Protein AF-A0AAE3VSY2-F1 (afdb_monomer_lite)

Secondary structure (DSSP, 8-state):
--HHHHHHHHHHHHHHHHHHHHHHHHHHHHHHHTT--------------------------TT----------PPPHHHHHHHHHHHHHT-SSHHHHHHHHHHHHHHHHHTT-SSGGGS-TTTHHHHHHHHHHHHHT-------------

Organism: NCBI:txid649198

Sequence (150 aa):
MSLEEALREHTEALRENTEMLRTITAKAKDGMAAQGTSKKSSGSDGDGDAAEAPKRGRGRPAGSRNSSTKSTKAPTETEMKTKAKDFLEAAESDADHLARREAVKKIAEEYEADKFSAIDEAYRRQALDTLESTAKKWTPVEDGEDDDDV

Foldseek 3Di:
DDPVVVVVVVVVVVVVVVVVVVVVVVVVVVVVVVVPDDDDDDDDDDDDDDDDDDDDDDDDDPPPPDPPPPPPQQDALVNQVVLLVVLLVPAPDPQSSVVSVVQQVVLCVVQVHPGSSRRDSVCSVVSSVSSVVCSVVDDRPPPPDDPDDD

Structure (mmCIF, N/CA/C/O backbone):
data_AF-A0AAE3VSY2-F1
#
_entry.id   AF-A0AAE3VSY2-F1
#
loop_
_atom_site.group_PDB
_atom_site.id
_atom_site.type_symbol
_atom_site.label_atom_id
_atom_site.label_alt_id
_atom_site.label_comp_id
_atom_site.label_asym_id
_atom_site.label_entity_id
_atom_site.label_seq_id
_atom_site.pdbx_PDB_ins_code
_atom_site.Cartn_x
_atom_site.Cartn_y
_atom_site.Cartn_z
_atom_site.occupancy
_atom_site.B_iso_or_equiv
_atom_site.auth_seq_id
_atom_site.auth_comp_id
_atom_site.auth_asym_id
_atom_site.auth_atom_id
_atom_site.pdbx_PDB_model_num
ATOM 1 N N . MET A 1 1 ? 21.358 -22.980 6.650 1.00 57.41 1 MET A N 1
ATOM 2 C CA . MET A 1 1 ? 20.047 -23.123 7.302 1.00 57.41 1 MET A CA 1
ATOM 3 C C . MET A 1 1 ? 19.308 -24.231 6.588 1.00 57.41 1 MET A C 1
ATOM 5 O O . MET A 1 1 ? 19.033 -24.097 5.400 1.00 57.41 1 MET A O 1
ATOM 9 N N . SER A 1 2 ? 19.101 -25.356 7.261 1.00 79.75 2 SER A N 1
ATOM 10 C CA . SER A 1 2 ? 18.261 -26.437 6.741 1.00 79.75 2 SER A CA 1
ATOM 11 C C . SER A 1 2 ? 16.779 -26.067 6.883 1.00 79.75 2 SER A C 1
ATOM 13 O O . SER A 1 2 ? 16.412 -25.266 7.742 1.00 79.75 2 SER A O 1
ATOM 15 N N . LEU A 1 3 ? 15.911 -26.645 6.047 1.00 73.31 3 LEU A N 1
ATOM 16 C CA . LEU A 1 3 ? 14.457 -26.429 6.139 1.00 73.31 3 LEU A CA 1
ATOM 17 C C . LEU A 1 3 ? 13.903 -26.791 7.528 1.00 73.31 3 LEU A C 1
ATOM 19 O O . LEU A 1 3 ? 12.972 -26.157 8.014 1.00 73.31 3 LEU A O 1
ATOM 23 N N . GLU A 1 4 ? 14.508 -27.775 8.192 1.00 77.12 4 GLU A N 1
ATOM 24 C CA . GLU A 1 4 ? 14.129 -28.196 9.542 1.00 77.12 4 GLU A CA 1
ATOM 25 C C . GLU A 1 4 ? 14.501 -27.163 10.614 1.00 77.12 4 GLU A C 1
ATOM 27 O O . GLU A 1 4 ? 13.749 -26.972 11.570 1.00 77.12 4 GLU A O 1
ATOM 32 N N . GLU A 1 5 ? 15.629 -26.468 10.454 1.00 80.19 5 GLU A N 1
ATOM 33 C CA . GLU A 1 5 ? 16.028 -25.366 11.339 1.00 80.19 5 GLU A CA 1
ATOM 34 C C . GLU A 1 5 ? 15.090 -24.166 11.182 1.00 80.19 5 GLU A C 1
ATOM 36 O O . GLU A 1 5 ? 14.619 -23.637 12.186 1.00 80.19 5 GLU A O 1
ATOM 41 N N . ALA A 1 6 ? 14.730 -23.805 9.946 1.00 76.62 6 ALA A N 1
ATOM 42 C CA . ALA A 1 6 ? 13.786 -22.717 9.682 1.00 76.62 6 ALA A CA 1
ATOM 43 C C . ALA A 1 6 ? 12.387 -23.008 10.261 1.00 76.62 6 ALA A C 1
ATOM 45 O O . ALA A 1 6 ? 11.747 -22.127 10.834 1.00 76.62 6 ALA A O 1
ATOM 46 N N . LEU A 1 7 ? 11.915 -24.259 10.171 1.00 84.75 7 LEU A N 1
ATOM 47 C CA . LEU A 1 7 ? 10.640 -24.665 10.771 1.00 84.75 7 LEU A CA 1
ATOM 48 C C . LEU A 1 7 ? 10.656 -24.571 12.301 1.00 84.75 7 LEU A C 1
ATOM 50 O O . LEU A 1 7 ? 9.654 -24.156 12.890 1.00 84.75 7 LEU A O 1
ATOM 54 N N . ARG A 1 8 ? 11.772 -24.929 12.951 1.00 84.88 8 ARG A N 1
ATOM 55 C CA . ARG A 1 8 ? 11.932 -24.790 14.409 1.00 84.88 8 ARG A CA 1
ATOM 56 C C . ARG A 1 8 ? 11.959 -23.329 14.837 1.00 84.88 8 ARG A C 1
ATOM 58 O O . ARG A 1 8 ? 11.216 -22.957 15.738 1.00 84.88 8 ARG A O 1
ATOM 65 N N . GLU A 1 9 ? 12.725 -22.499 14.140 1.00 87.38 9 GLU A N 1
ATOM 66 C CA . GLU A 1 9 ? 12.824 -21.066 14.426 1.00 87.38 9 GLU A CA 1
ATOM 67 C C . GLU A 1 9 ? 11.457 -20.374 14.305 1.00 87.38 9 GLU A C 1
ATOM 69 O O . GLU A 1 9 ? 11.029 -19.649 15.205 1.00 87.38 9 GLU A O 1
ATOM 74 N N . HIS A 1 10 ? 10.691 -20.684 13.254 1.00 84.00 10 HIS A N 1
ATOM 75 C CA . HIS A 1 10 ? 9.338 -20.151 13.100 1.00 84.00 10 HIS A CA 1
ATOM 76 C C . HIS A 1 10 ? 8.361 -20.655 14.170 1.00 84.00 10 HIS A C 1
ATOM 78 O O . HIS A 1 10 ? 7.506 -19.892 14.626 1.00 84.00 10 HIS A O 1
ATOM 84 N N . THR A 1 11 ? 8.463 -21.916 14.600 1.00 88.31 11 THR A N 1
ATOM 85 C CA . THR A 1 11 ? 7.587 -22.432 15.666 1.00 88.31 11 THR A CA 1
ATOM 86 C C . THR A 1 11 ? 7.918 -21.844 17.033 1.00 88.31 11 THR A C 1
ATOM 88 O O . THR A 1 11 ? 7.000 -21.613 17.824 1.00 88.31 11 THR A O 1
ATOM 91 N N . GLU A 1 12 ? 9.187 -21.561 17.314 1.00 88.25 12 GLU A N 1
ATOM 92 C CA . GLU A 1 12 ? 9.611 -20.858 18.527 1.00 88.25 12 GLU A CA 1
ATOM 93 C C . GLU A 1 12 ? 9.123 -19.406 18.522 1.00 88.25 12 GLU A C 1
ATOM 95 O O . GLU A 1 12 ? 8.438 -18.995 19.461 1.00 88.25 12 GLU A O 1
ATOM 100 N N . ALA A 1 13 ? 9.311 -18.683 17.415 1.00 87.12 13 ALA A N 1
ATOM 101 C CA . ALA A 1 13 ? 8.816 -17.315 17.265 1.00 87.12 13 ALA A CA 1
ATOM 102 C C . ALA A 1 13 ? 7.288 -17.210 17.454 1.00 87.12 13 ALA A C 1
ATOM 104 O O . ALA A 1 13 ? 6.782 -16.277 18.083 1.00 87.12 13 ALA A O 1
ATOM 105 N N . LEU A 1 14 ? 6.520 -18.186 16.955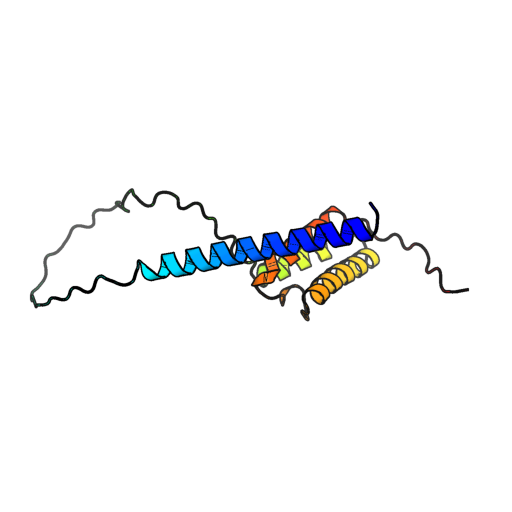 1.00 90.06 14 LEU A N 1
ATOM 106 C CA . LEU A 1 14 ? 5.067 -18.232 17.158 1.00 90.06 14 LEU A CA 1
ATOM 107 C C . LEU A 1 14 ? 4.679 -18.442 18.629 1.00 90.06 14 LEU A C 1
ATOM 109 O O . LEU A 1 14 ? 3.694 -17.857 19.097 1.00 90.06 14 LEU A O 1
ATOM 113 N N . ARG A 1 15 ? 5.436 -19.255 19.374 1.00 90.25 15 ARG A N 1
ATOM 114 C CA . ARG A 1 15 ? 5.195 -19.473 20.809 1.00 90.25 15 ARG A CA 1
ATOM 115 C C . ARG A 1 15 ? 5.472 -18.208 21.609 1.00 90.25 15 ARG A C 1
ATOM 117 O O . ARG A 1 15 ? 4.603 -17.796 22.376 1.00 90.25 15 ARG A O 1
ATOM 124 N N . GLU A 1 16 ? 6.604 -17.555 21.366 1.00 89.75 16 GLU A N 1
ATOM 125 C CA . GLU A 1 16 ? 6.972 -16.304 22.039 1.00 89.75 16 GLU A CA 1
ATOM 126 C C . GLU A 1 16 ? 5.939 -15.198 21.788 1.00 89.75 16 GLU A C 1
ATOM 128 O O . GLU A 1 16 ? 5.472 -14.544 22.724 1.00 89.75 16 GLU A O 1
ATOM 133 N N . ASN A 1 17 ? 5.486 -15.046 20.539 1.00 89.69 17 ASN A N 1
ATOM 134 C CA . ASN A 1 17 ? 4.425 -14.099 20.192 1.00 89.69 17 ASN A CA 1
ATOM 135 C C . ASN A 1 17 ? 3.116 -14.394 20.936 1.00 89.69 17 ASN A C 1
ATOM 137 O O . ASN A 1 17 ? 2.461 -13.482 21.449 1.00 89.69 17 ASN A O 1
ATOM 141 N N . THR A 1 18 ? 2.744 -15.670 21.048 1.00 91.62 18 THR A N 1
ATOM 142 C CA . THR A 1 18 ? 1.532 -16.082 21.767 1.00 91.62 18 THR A CA 1
ATOM 143 C C . THR A 1 18 ? 1.627 -15.765 23.261 1.00 91.62 18 THR A C 1
ATOM 145 O O . THR A 1 18 ? 0.652 -15.311 23.867 1.00 91.62 18 THR A O 1
ATOM 148 N N . GLU A 1 19 ? 2.791 -15.970 23.874 1.00 88.69 19 GLU A N 1
ATOM 149 C CA . GLU A 1 19 ? 3.027 -15.637 25.280 1.00 88.69 19 GLU A CA 1
ATOM 150 C C . GLU A 1 19 ? 2.987 -14.128 25.524 1.00 88.69 19 GLU A C 1
ATOM 152 O O . GLU A 1 19 ? 2.280 -13.672 26.429 1.00 88.69 19 GLU A O 1
ATOM 157 N N . MET A 1 20 ? 3.640 -13.331 24.674 1.00 90.25 20 MET A N 1
ATOM 158 C CA . MET A 1 20 ? 3.575 -11.870 24.752 1.00 90.25 20 MET A CA 1
ATOM 159 C C . MET A 1 20 ? 2.129 -11.370 24.676 1.00 90.25 20 MET A C 1
ATOM 161 O O . MET A 1 20 ? 1.697 -10.612 25.548 1.00 90.25 20 MET A O 1
ATOM 165 N N . LEU A 1 21 ? 1.336 -11.862 23.721 1.00 89.75 21 LEU A N 1
ATOM 166 C CA . LEU A 1 21 ? -0.078 -11.495 23.595 1.00 89.75 2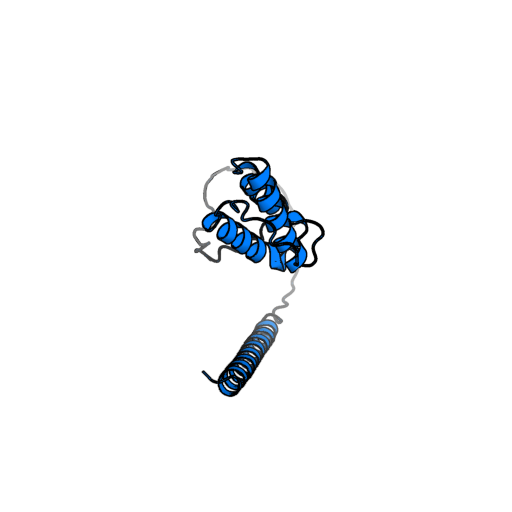1 LEU A CA 1
ATOM 167 C C . LEU A 1 21 ? -0.897 -11.878 24.835 1.00 89.75 21 LEU A C 1
ATOM 169 O O . LEU A 1 21 ? -1.724 -11.085 25.297 1.00 89.75 21 LEU A O 1
ATOM 173 N N . ARG A 1 22 ? -0.646 -13.050 25.433 1.00 89.56 22 ARG A N 1
ATOM 174 C CA . ARG A 1 22 ? -1.299 -13.457 26.690 1.00 89.56 22 ARG A CA 1
ATOM 175 C C . ARG A 1 22 ? -0.949 -12.523 27.843 1.00 89.56 22 ARG A C 1
ATOM 177 O O . ARG A 1 22 ? -1.851 -12.125 28.577 1.00 89.56 22 ARG A O 1
ATOM 184 N N . THR A 1 23 ? 0.317 -12.129 27.990 1.00 87.94 23 THR A N 1
ATOM 185 C CA . THR A 1 23 ? 0.731 -11.213 29.069 1.00 87.94 23 THR A CA 1
ATOM 186 C C . THR A 1 23 ? 0.134 -9.818 28.908 1.00 87.94 23 THR A C 1
ATOM 188 O O . THR A 1 23 ? -0.314 -9.231 29.892 1.00 87.94 23 THR A O 1
ATOM 191 N N . ILE A 1 24 ? 0.063 -9.300 27.679 1.00 86.12 24 ILE A N 1
ATOM 192 C CA . ILE A 1 24 ? -0.575 -8.013 27.380 1.00 86.12 24 ILE A CA 1
ATOM 193 C C . ILE A 1 24 ? -2.069 -8.088 27.697 1.00 86.12 24 ILE A C 1
ATOM 195 O O . ILE A 1 24 ? -2.603 -7.207 28.367 1.00 86.12 24 ILE A O 1
ATOM 199 N N . THR A 1 25 ? -2.731 -9.171 27.287 1.00 86.38 25 THR A N 1
ATOM 200 C CA . THR A 1 25 ? -4.164 -9.374 27.540 1.00 86.38 25 THR A CA 1
ATOM 201 C C . THR A 1 25 ? -4.466 -9.504 29.034 1.00 86.38 25 THR A C 1
ATOM 203 O O . THR A 1 25 ? -5.451 -8.941 29.510 1.00 86.38 25 THR A O 1
ATOM 206 N N . ALA A 1 26 ? -3.620 -10.206 29.794 1.00 83.12 26 ALA A N 1
ATOM 207 C CA . ALA A 1 26 ? -3.744 -10.303 31.248 1.00 83.12 26 ALA A CA 1
ATOM 208 C C . ALA A 1 26 ? -3.584 -8.926 31.914 1.00 83.12 26 ALA A C 1
ATOM 210 O O . ALA A 1 26 ? -4.472 -8.489 32.641 1.00 83.12 26 ALA A O 1
ATOM 211 N N . LYS A 1 27 ? -2.528 -8.181 31.562 1.00 81.00 27 LYS A N 1
ATOM 212 C CA . LYS A 1 27 ? -2.294 -6.819 32.071 1.00 81.00 27 LYS A CA 1
ATOM 213 C C . LYS A 1 27 ? -3.429 -5.851 31.729 1.00 81.00 27 LYS A C 1
ATOM 215 O O . LYS A 1 27 ? -3.780 -5.010 32.551 1.00 81.00 27 LYS A O 1
ATOM 220 N N . ALA A 1 28 ? -4.017 -5.964 30.539 1.00 78.75 28 ALA A N 1
ATOM 221 C CA . ALA A 1 28 ? -5.154 -5.143 30.133 1.00 78.75 28 ALA A CA 1
ATOM 222 C C . ALA A 1 28 ? -6.416 -5.449 30.960 1.00 78.75 28 ALA A C 1
ATOM 224 O O . ALA A 1 28 ? -7.123 -4.524 31.363 1.00 78.75 28 ALA A O 1
ATOM 225 N N . LYS A 1 29 ? -6.677 -6.728 31.266 1.00 76.50 29 LYS A N 1
ATOM 226 C CA . LYS A 1 29 ? -7.792 -7.133 32.139 1.00 76.50 29 LYS A CA 1
ATOM 227 C C . LYS A 1 29 ? -7.606 -6.636 33.573 1.00 76.50 29 LYS A C 1
ATOM 229 O O . LYS A 1 29 ? -8.551 -6.095 34.145 1.00 76.50 29 LYS A O 1
ATOM 234 N N . ASP A 1 30 ? -6.395 -6.738 34.112 1.00 71.62 30 ASP A N 1
ATOM 235 C CA . ASP A 1 30 ? -6.083 -6.259 35.464 1.00 71.62 30 ASP A CA 1
ATOM 236 C C . ASP A 1 30 ? -6.156 -4.723 35.558 1.00 71.62 30 ASP A C 1
ATOM 238 O O . ASP A 1 30 ? -6.645 -4.177 36.548 1.00 71.62 30 ASP A O 1
ATOM 242 N N . GLY A 1 31 ? -5.755 -4.010 34.499 1.00 61.06 31 GLY A N 1
ATOM 243 C CA . GLY A 1 31 ? -5.863 -2.550 34.405 1.00 61.06 31 GLY A CA 1
ATOM 244 C C . GLY A 1 31 ? -7.304 -2.029 34.329 1.00 61.06 31 GLY A C 1
ATOM 245 O O . GLY A 1 31 ? -7.600 -0.973 34.887 1.00 61.06 31 GLY A O 1
ATOM 246 N N . MET A 1 32 ? -8.225 -2.769 33.700 1.00 56.97 32 MET A N 1
ATOM 247 C CA . MET A 1 32 ? -9.650 -2.400 33.639 1.00 56.97 32 MET A CA 1
ATOM 248 C C . MET A 1 32 ? -10.397 -2.638 34.959 1.00 56.97 32 MET A C 1
ATOM 250 O O . MET A 1 32 ? -11.354 -1.920 35.249 1.00 56.97 32 MET A O 1
ATOM 254 N N . ALA A 1 33 ? -9.964 -3.591 35.789 1.00 53.91 33 ALA A N 1
ATOM 255 C CA . ALA A 1 33 ? -10.600 -3.868 37.080 1.00 53.91 33 ALA A CA 1
ATOM 256 C C . ALA A 1 33 ? -10.372 -2.756 38.129 1.00 53.91 33 ALA A C 1
ATOM 258 O O . ALA A 1 33 ? -11.150 -2.631 39.074 1.00 53.91 33 ALA A O 1
ATOM 259 N N . ALA A 1 34 ? -9.348 -1.911 37.956 1.00 54.06 34 ALA A N 1
ATOM 260 C CA . ALA A 1 34 ? -8.991 -0.854 38.907 1.00 54.06 34 ALA A CA 1
ATOM 261 C C . ALA A 1 34 ? -9.784 0.464 38.743 1.00 54.06 34 ALA A C 1
ATOM 263 O O . ALA A 1 34 ? -9.747 1.311 39.634 1.00 54.06 34 ALA A O 1
ATOM 264 N N . GLN A 1 35 ? -10.519 0.663 37.641 1.00 50.12 35 GLN A N 1
ATOM 265 C CA . GLN A 1 35 ? -11.207 1.934 37.337 1.00 50.12 35 GLN A CA 1
ATOM 266 C C . GLN A 1 35 ? -12.705 1.939 37.718 1.00 50.12 35 GLN A C 1
ATOM 268 O O . GLN A 1 35 ? -13.459 2.828 37.325 1.00 50.12 35 GLN A O 1
ATOM 273 N N . GLY A 1 36 ? -13.150 0.943 38.489 1.00 47.94 36 GLY A N 1
ATOM 274 C CA . GLY A 1 36 ? -14.562 0.650 38.731 1.00 47.94 36 GLY A CA 1
ATOM 275 C C . GLY A 1 36 ? -15.115 0.976 40.120 1.00 47.94 36 GLY A C 1
ATOM 276 O O . GLY A 1 36 ? -16.101 0.355 40.489 1.00 47.94 36 GLY A O 1
ATOM 277 N N . THR A 1 37 ? -14.548 1.890 40.921 1.00 48.66 37 THR A N 1
ATOM 278 C CA . THR A 1 37 ? -15.167 2.273 42.214 1.00 48.66 37 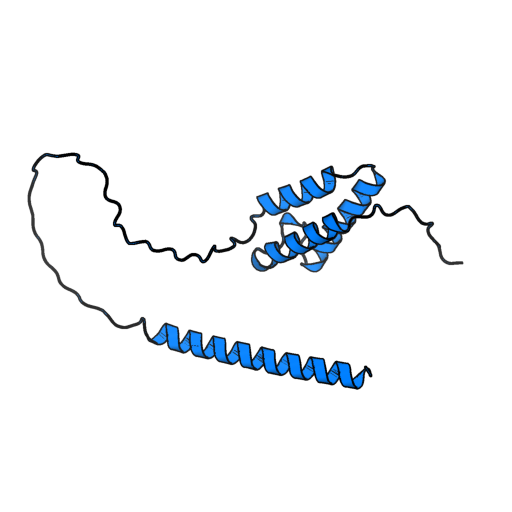THR A CA 1
ATOM 279 C C . THR A 1 37 ? -14.896 3.725 42.634 1.00 48.66 37 THR A C 1
ATOM 281 O O . THR A 1 37 ? -13.962 3.999 43.382 1.00 48.66 37 THR A O 1
ATOM 284 N N . SER A 1 38 ? -15.765 4.662 42.247 1.00 42.47 38 SER A N 1
ATOM 285 C CA . SER A 1 38 ? -16.034 5.874 43.048 1.00 42.47 38 SER A CA 1
ATOM 286 C C . SER A 1 38 ? -17.362 6.529 42.652 1.00 42.47 38 SER A C 1
ATOM 288 O O . SER A 1 38 ? -17.442 7.555 41.984 1.00 42.47 38 SER A O 1
ATOM 290 N N . LYS A 1 39 ? -18.448 5.919 43.130 1.00 49.84 39 LYS A N 1
ATOM 291 C CA . LYS A 1 39 ? -19.756 6.560 43.288 1.00 49.84 39 LYS A CA 1
ATOM 292 C C . LYS A 1 39 ? -19.713 7.436 44.548 1.00 49.84 39 LYS A C 1
ATOM 294 O O . LYS A 1 39 ? -19.525 6.895 45.636 1.00 49.84 39 LYS A O 1
ATOM 299 N N . LYS A 1 40 ? -19.953 8.749 44.438 1.00 37.91 40 LYS A N 1
ATOM 300 C CA . LYS A 1 40 ? -20.503 9.544 45.552 1.00 37.91 40 LYS A CA 1
ATOM 301 C C . LYS A 1 40 ? -21.453 10.634 45.053 1.00 37.91 40 LYS A C 1
ATOM 303 O O . LYS A 1 40 ? -21.080 11.533 44.313 1.00 37.91 40 LYS A O 1
ATOM 308 N N . SER A 1 41 ? -22.697 10.470 45.477 1.00 46.00 41 SER A N 1
ATOM 309 C CA . SER A 1 41 ? -23.868 11.334 45.364 1.00 46.00 41 SER A CA 1
ATOM 310 C C . SER A 1 41 ? -23.921 12.394 46.472 1.00 46.00 41 SER A C 1
ATOM 312 O O . SER A 1 41 ? -23.639 12.048 47.617 1.00 46.00 41 SER A O 1
ATOM 314 N N . SER A 1 42 ? -24.376 13.608 46.140 1.00 36.41 42 SER A N 1
ATOM 315 C CA . SER A 1 42 ? -25.262 14.532 46.901 1.00 36.41 42 SER A CA 1
ATOM 316 C C . SER A 1 42 ? -25.100 15.920 46.254 1.00 36.41 42 SER A C 1
ATOM 318 O O . SER A 1 42 ? -23.966 16.350 46.096 1.00 36.41 42 SER A O 1
ATOM 320 N N . GLY A 1 43 ? -26.096 16.662 45.779 1.00 32.62 43 GLY A N 1
ATOM 321 C CA . GLY A 1 43 ? -27.457 16.862 46.265 1.00 32.62 43 GLY A CA 1
ATOM 322 C C . GLY A 1 43 ? -27.600 18.327 46.722 1.00 32.62 43 GLY A C 1
ATOM 323 O O . GLY A 1 43 ? -26.809 18.754 47.555 1.00 32.62 43 GLY A O 1
ATOM 324 N N . SER A 1 44 ? -28.635 19.013 46.215 1.00 33.34 44 SER A N 1
ATOM 325 C CA . SER A 1 44 ? -29.285 20.242 46.726 1.00 33.34 44 SER A CA 1
ATOM 326 C C . SER A 1 44 ? -28.914 21.625 46.143 1.00 33.34 44 SER A C 1
ATOM 328 O O . SER A 1 44 ? -27.846 22.171 46.397 1.00 33.34 44 SER A O 1
ATOM 330 N N . ASP A 1 45 ? -29.886 22.135 45.375 1.00 39.38 45 ASP A N 1
ATOM 331 C CA . ASP A 1 45 ? -30.503 23.477 45.260 1.00 39.38 45 ASP A CA 1
ATOM 332 C C . ASP A 1 45 ? -29.782 24.763 45.718 1.00 39.38 45 ASP A C 1
ATOM 334 O O . ASP A 1 45 ? -29.295 24.870 46.842 1.00 39.38 45 ASP A O 1
ATOM 338 N N . GLY A 1 46 ? -29.875 25.805 44.877 1.00 34.09 46 G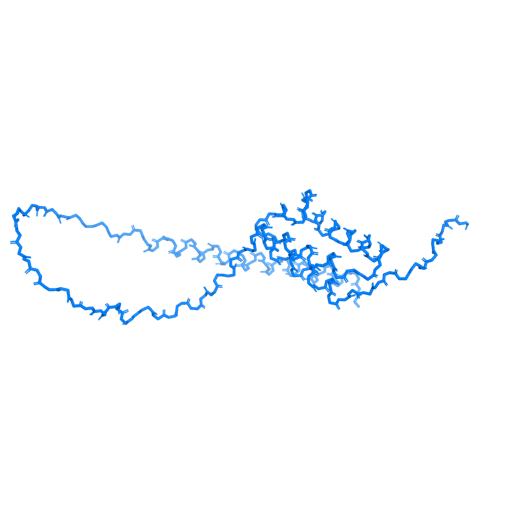LY A N 1
ATOM 339 C CA . GLY A 1 46 ? -29.530 27.191 45.215 1.00 34.09 46 GLY A CA 1
ATOM 340 C C . GLY A 1 46 ? -29.801 28.180 44.071 1.00 34.09 46 GLY A C 1
ATOM 341 O O . GLY A 1 46 ? -29.021 28.275 43.132 1.00 34.09 46 GLY A O 1
ATOM 342 N N . ASP A 1 47 ? -30.929 28.873 44.190 1.00 35.09 47 ASP A N 1
ATOM 343 C CA . ASP A 1 47 ? -31.557 29.905 43.349 1.00 35.09 47 ASP A CA 1
ATOM 344 C C . ASP A 1 47 ? -30.747 31.231 43.238 1.00 35.09 47 ASP A C 1
ATOM 346 O O . ASP A 1 47 ? -30.008 31.567 44.163 1.00 35.09 47 ASP A O 1
ATOM 350 N N . GLY A 1 48 ? -30.955 32.022 42.168 1.00 35.41 48 GLY A N 1
ATOM 351 C CA . GLY A 1 48 ? -30.864 33.498 42.239 1.00 35.41 48 GLY A CA 1
ATOM 352 C C . GLY A 1 48 ? -29.698 34.257 41.564 1.00 35.41 48 GLY A C 1
ATOM 353 O O . GLY A 1 48 ? -28.659 34.472 42.174 1.00 35.41 48 GLY A O 1
ATOM 354 N N . ASP A 1 49 ? -29.984 34.779 40.363 1.00 36.72 49 ASP A N 1
ATOM 355 C CA . ASP A 1 49 ? -29.813 36.181 39.906 1.00 36.72 49 ASP A CA 1
ATOM 356 C C . ASP A 1 49 ? -28.427 36.880 39.787 1.00 36.72 49 ASP A C 1
ATOM 358 O O . ASP A 1 49 ? -27.396 36.478 40.314 1.00 36.72 49 ASP A O 1
ATOM 362 N N . ALA A 1 50 ? -28.413 37.927 38.960 1.00 46.78 50 ALA A N 1
ATOM 363 C CA . ALA A 1 50 ? -27.305 38.432 38.162 1.00 46.78 50 ALA A CA 1
ATOM 364 C C . ALA A 1 50 ? -26.325 39.373 38.890 1.00 46.78 50 ALA A C 1
ATOM 366 O O . ALA A 1 50 ? -26.717 40.256 39.647 1.00 46.78 50 ALA A O 1
ATOM 367 N N . ALA A 1 51 ? -25.041 39.285 38.521 1.00 41.22 51 ALA A N 1
ATOM 368 C CA . ALA A 1 51 ? -24.082 40.378 38.682 1.00 41.22 51 ALA A CA 1
ATOM 369 C C . ALA A 1 51 ? -23.072 40.399 37.520 1.00 41.22 51 ALA A C 1
ATOM 371 O O . ALA A 1 51 ? -22.490 39.387 37.129 1.00 41.22 51 ALA A O 1
ATOM 372 N N . GLU A 1 52 ? -22.909 41.583 36.943 1.00 45.06 52 GLU A N 1
ATOM 373 C CA . GLU A 1 52 ? -22.258 41.880 35.672 1.00 45.06 52 GLU A CA 1
ATOM 374 C C . GLU A 1 52 ? -20.737 42.142 35.824 1.00 45.06 52 GLU A C 1
ATOM 376 O O . GLU A 1 52 ? -20.332 43.002 36.600 1.00 45.06 52 GLU A O 1
ATOM 381 N N . ALA A 1 53 ? -19.928 41.445 34.998 1.00 46.00 53 ALA A N 1
ATOM 382 C CA . ALA A 1 53 ? -18.553 41.753 34.521 1.00 46.00 53 ALA A CA 1
ATOM 383 C C . ALA A 1 53 ? -17.350 41.659 35.520 1.00 46.00 53 ALA A C 1
ATOM 385 O O . ALA A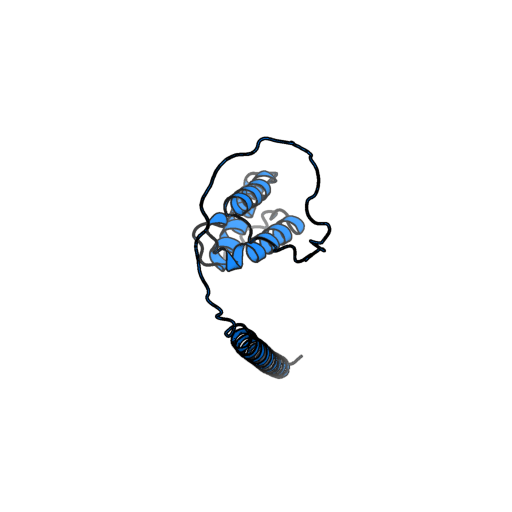 1 53 ? -17.485 42.022 36.682 1.00 46.00 53 ALA A O 1
ATOM 386 N N . PRO A 1 54 ? -16.134 41.190 35.097 1.00 47.03 54 PRO A N 1
ATOM 387 C CA . PRO A 1 54 ? -15.425 41.652 33.892 1.00 47.03 54 PRO A CA 1
ATOM 388 C C . PRO A 1 54 ? -14.808 40.567 32.980 1.00 47.03 54 PRO A C 1
ATOM 390 O O . PRO A 1 54 ? -14.212 39.585 33.418 1.00 47.03 54 PRO A O 1
ATOM 393 N N . LYS A 1 55 ? -14.829 40.831 31.664 1.00 63.91 55 LYS A N 1
ATOM 394 C CA . LYS A 1 55 ? -13.976 40.158 30.668 1.00 63.91 55 LYS A CA 1
ATOM 395 C C . LYS A 1 55 ? -12.499 40.424 30.993 1.00 63.91 55 LYS A C 1
ATOM 397 O O . LYS A 1 55 ? -12.001 41.523 30.758 1.00 63.91 55 LYS A O 1
ATOM 402 N N . ARG A 1 56 ? -11.781 39.413 31.488 1.00 50.88 56 ARG A N 1
ATOM 403 C CA . ARG A 1 56 ? -10.313 39.399 31.601 1.00 50.88 56 ARG A CA 1
ATOM 404 C C . ARG A 1 56 ? -9.779 38.087 31.040 1.00 50.88 56 ARG A C 1
ATOM 406 O O . ARG A 1 56 ? -10.229 37.009 31.406 1.00 50.88 56 ARG A O 1
ATOM 413 N N . GLY A 1 57 ? -8.894 38.217 30.057 1.00 44.25 57 GLY A N 1
ATOM 414 C CA . GLY A 1 57 ? -8.419 37.117 29.233 1.00 44.25 57 GLY A CA 1
ATOM 415 C C . GLY A 1 57 ? -7.387 36.198 29.886 1.00 44.25 57 GLY A C 1
ATOM 416 O O . GLY A 1 57 ? -6.960 36.402 31.013 1.00 44.25 57 GLY A O 1
ATOM 417 N N . ARG A 1 58 ? -6.961 35.232 29.062 1.00 53.50 58 ARG A N 1
ATOM 418 C CA . ARG A 1 58 ? -5.760 34.386 29.169 1.00 53.50 58 ARG A CA 1
ATOM 419 C C . ARG A 1 58 ? -5.586 33.625 30.488 1.00 53.50 58 ARG A C 1
ATOM 421 O O . ARG A 1 58 ? -5.041 34.132 31.456 1.00 53.50 58 ARG A O 1
ATOM 428 N N . GLY A 1 59 ? -5.896 32.332 30.431 1.00 46.09 59 GLY A N 1
ATOM 429 C CA . GLY A 1 59 ? -5.486 31.379 31.458 1.00 46.09 59 GLY A CA 1
ATOM 430 C C . GLY A 1 59 ? -5.974 29.964 31.181 1.00 46.09 59 GLY A C 1
ATOM 431 O O . GLY A 1 59 ? -6.680 29.394 32.001 1.00 46.09 59 GLY A O 1
ATOM 432 N N . ARG A 1 60 ? -5.625 29.381 30.022 1.00 56.66 60 ARG A N 1
ATOM 433 C CA . ARG A 1 60 ? -5.635 27.912 29.907 1.00 56.66 60 ARG A CA 1
ATOM 434 C C . ARG A 1 60 ? -4.726 27.374 31.025 1.00 56.66 60 ARG A C 1
ATOM 436 O O . ARG A 1 60 ? -3.614 27.893 31.146 1.00 56.66 60 ARG A O 1
ATOM 443 N N . PRO A 1 61 ? -5.151 26.384 31.825 1.00 58.16 61 PRO A N 1
ATOM 444 C CA . PRO A 1 61 ? -4.320 25.859 32.897 1.00 58.16 61 PRO A CA 1
ATOM 445 C C . PRO A 1 61 ? -2.995 25.336 32.329 1.00 58.16 61 PRO A C 1
ATOM 447 O O . PRO A 1 61 ? -2.965 24.475 31.445 1.00 58.16 61 PRO A O 1
ATOM 450 N N . ALA A 1 62 ? -1.896 25.896 32.836 1.00 54.56 62 ALA A N 1
ATOM 451 C CA . ALA A 1 62 ? -0.544 25.408 32.625 1.00 54.56 62 ALA A CA 1
ATOM 452 C C . ALA A 1 62 ? -0.433 24.034 33.297 1.00 54.56 62 ALA A C 1
ATOM 454 O O . ALA A 1 62 ? -0.239 23.928 34.504 1.00 54.56 62 ALA A O 1
ATOM 455 N N . GLY A 1 63 ? -0.651 22.976 32.520 1.00 46.38 63 GLY A N 1
ATOM 456 C CA . GLY A 1 63 ? -0.672 21.622 33.068 1.00 46.38 63 GLY A CA 1
ATOM 457 C C . GLY A 1 63 ? -1.013 20.501 32.095 1.00 46.38 63 GLY A C 1
ATOM 458 O O . GLY A 1 63 ? -0.850 19.344 32.468 1.00 46.38 63 GLY A O 1
ATOM 459 N N . SER A 1 64 ? -1.405 20.786 30.847 1.00 41.06 64 SER A N 1
ATOM 460 C CA . SER A 1 64 ? -1.441 19.750 29.805 1.00 41.06 64 SER A CA 1
ATOM 461 C C . SER A 1 64 ? -0.012 19.481 29.328 1.00 41.06 64 SER A C 1
ATOM 463 O O . SER A 1 64 ? 0.430 19.938 28.277 1.00 41.06 64 SER A O 1
ATOM 465 N N . ARG A 1 65 ? 0.757 18.811 30.194 1.00 47.50 65 ARG A N 1
ATOM 466 C CA . ARG A 1 65 ? 2.026 18.185 29.840 1.00 47.50 65 ARG A CA 1
ATOM 467 C C . ARG A 1 65 ? 1.741 17.217 28.704 1.00 47.50 65 ARG A C 1
ATOM 469 O O . ARG A 1 65 ? 0.886 16.349 28.852 1.00 47.50 65 ARG A O 1
ATOM 476 N N . ASN A 1 66 ? 2.464 17.410 27.603 1.00 49.69 66 ASN A N 1
ATOM 477 C CA . ASN A 1 66 ? 2.770 16.422 26.578 1.00 49.69 66 ASN A CA 1
ATOM 478 C C . ASN A 1 66 ? 2.409 14.990 27.001 1.00 49.69 66 ASN A C 1
ATOM 480 O O . ASN A 1 66 ? 3.208 14.318 27.648 1.00 49.69 66 ASN A O 1
ATOM 484 N N . SER A 1 67 ? 1.253 14.498 26.562 1.00 40.81 67 SER A N 1
ATOM 485 C CA . SER A 1 67 ? 1.210 13.110 26.123 1.00 40.81 67 SER A CA 1
ATOM 486 C C . SER A 1 67 ? 1.509 13.145 24.637 1.00 40.81 67 SER A C 1
ATOM 488 O O . SER A 1 67 ? 0.629 13.236 23.784 1.00 40.81 67 SER A O 1
ATOM 490 N N . SER A 1 68 ? 2.803 13.165 24.334 1.00 48.84 68 SER A N 1
ATOM 491 C CA . SER A 1 68 ? 3.341 12.789 23.039 1.00 48.84 68 SER A CA 1
ATOM 492 C C . SER A 1 68 ? 3.115 11.291 22.838 1.00 48.84 68 SER A C 1
ATOM 494 O O . SER A 1 68 ? 4.040 10.490 22.860 1.00 48.84 68 SER A O 1
ATOM 496 N N . THR A 1 69 ? 1.868 10.896 22.647 1.00 44.66 69 THR A N 1
ATOM 497 C CA . THR A 1 69 ? 1.554 9.776 21.774 1.00 44.66 69 THR A CA 1
ATOM 498 C C . THR A 1 69 ? 0.809 10.418 20.632 1.00 44.66 69 THR A C 1
ATOM 500 O O . THR A 1 69 ? -0.394 10.648 20.685 1.00 44.66 69 THR A O 1
ATOM 503 N N . LYS A 1 70 ? 1.583 10.826 19.621 1.00 49.91 70 LYS A N 1
ATOM 504 C CA . LYS A 1 70 ? 1.075 11.084 18.280 1.00 49.91 70 LYS A CA 1
ATOM 505 C C . LYS A 1 70 ? 0.274 9.832 17.947 1.00 49.91 70 LYS A C 1
ATOM 507 O O . LYS A 1 70 ? 0.880 8.823 17.604 1.00 49.91 70 LYS A O 1
ATOM 512 N N . SER A 1 71 ? -1.046 9.842 18.159 1.00 45.38 71 SER A N 1
ATOM 513 C CA . SER A 1 71 ? -1.868 8.814 17.554 1.00 45.38 71 SER A CA 1
ATOM 514 C C . SER A 1 71 ? -1.585 9.015 16.079 1.00 45.38 71 SER A C 1
ATOM 516 O O . SER A 1 71 ? -1.841 10.075 15.500 1.00 45.38 71 SER A O 1
ATOM 518 N N . THR A 1 72 ? -0.849 8.077 15.505 1.00 57.69 72 THR A N 1
ATOM 519 C CA . THR A 1 72 ? -0.737 7.950 14.068 1.00 57.69 72 THR A CA 1
ATOM 520 C C . THR A 1 72 ? -2.147 7.611 13.639 1.00 57.69 72 THR A C 1
ATOM 522 O O . THR A 1 72 ? -2.503 6.440 13.577 1.00 57.69 72 THR A O 1
ATOM 525 N N . LYS A 1 73 ? -2.988 8.646 13.499 1.00 73.56 73 LYS A N 1
ATOM 526 C CA . LYS A 1 73 ? -4.324 8.530 12.933 1.00 73.56 73 LYS A CA 1
ATOM 527 C C . LYS A 1 73 ? -4.161 7.655 11.707 1.00 73.56 73 LYS A C 1
ATOM 529 O O . LYS A 1 73 ? -3.272 7.924 10.889 1.00 73.56 73 LYS A O 1
ATOM 534 N N . ALA A 1 74 ? -4.926 6.569 11.669 1.00 76.56 74 ALA A N 1
ATOM 535 C CA . ALA A 1 74 ? -4.943 5.721 10.502 1.00 76.56 74 ALA A CA 1
ATOM 536 C C . ALA A 1 74 ? -5.190 6.630 9.289 1.00 76.56 74 ALA A C 1
ATOM 538 O O . ALA A 1 74 ? -5.996 7.567 9.394 1.00 76.56 74 ALA A O 1
ATOM 539 N N . PRO A 1 75 ? -4.444 6.438 8.192 1.00 84.56 75 PRO A N 1
ATOM 540 C CA . PRO A 1 75 ? -4.614 7.269 7.019 1.00 84.56 75 PRO A CA 1
ATOM 541 C C . PRO A 1 75 ? -6.082 7.293 6.601 1.00 84.56 75 PRO A C 1
ATOM 543 O O . PRO A 1 75 ? -6.777 6.276 6.604 1.00 84.56 75 PRO A O 1
ATOM 546 N N . THR A 1 76 ? -6.578 8.473 6.275 1.00 89.19 76 THR A N 1
ATOM 547 C CA . THR A 1 76 ? -7.939 8.639 5.766 1.00 89.19 76 THR A CA 1
ATOM 548 C C . THR A 1 76 ? -8.033 8.100 4.342 1.00 89.19 76 THR A C 1
ATOM 550 O O . THR A 1 76 ? -7.051 8.095 3.603 1.00 89.19 76 THR A O 1
ATOM 553 N N . GLU A 1 77 ? -9.226 7.707 3.896 1.00 90.12 77 GLU A N 1
ATOM 554 C CA . GLU A 1 77 ? -9.435 7.294 2.498 1.00 90.12 77 GLU A CA 1
ATOM 555 C C . GLU A 1 77 ? -9.009 8.371 1.500 1.00 90.12 77 GLU A C 1
ATOM 557 O O . GLU A 1 77 ? -8.524 8.065 0.414 1.00 90.12 77 GLU A O 1
ATOM 562 N N . THR A 1 78 ? -9.181 9.643 1.863 1.00 89.81 78 THR A N 1
ATOM 563 C CA . THR A 1 78 ? -8.725 10.775 1.059 1.00 89.81 78 THR A CA 1
ATOM 564 C C . THR A 1 78 ? -7.210 10.800 0.930 1.00 89.81 78 THR A C 1
ATOM 566 O O . THR A 1 78 ? -6.714 10.981 -0.174 1.00 89.81 78 THR A O 1
ATOM 569 N N . GLU A 1 79 ? -6.469 10.549 2.011 1.00 91.38 79 GLU A N 1
ATOM 570 C CA . GLU A 1 79 ? -5.005 10.456 1.962 1.00 91.38 79 GLU A CA 1
ATOM 571 C C . GLU A 1 79 ? -4.550 9.252 1.131 1.00 91.38 79 GLU A C 1
ATOM 573 O O . GLU A 1 79 ? -3.638 9.395 0.319 1.00 91.38 79 GLU A O 1
ATOM 578 N N . MET A 1 80 ? -5.229 8.104 1.256 1.00 92.00 80 MET A N 1
ATOM 579 C CA . MET A 1 80 ? -4.977 6.926 0.416 1.00 92.00 80 MET A CA 1
ATOM 580 C C . MET A 1 80 ? -5.163 7.248 -1.072 1.00 92.00 80 MET A C 1
ATOM 582 O O . MET A 1 80 ? -4.317 6.902 -1.893 1.00 92.00 80 MET A O 1
ATOM 586 N N . LYS A 1 81 ? -6.261 7.937 -1.425 1.00 93.38 81 LYS A N 1
ATOM 587 C CA . LYS A 1 81 ? -6.550 8.356 -2.807 1.00 93.38 81 LYS A CA 1
ATOM 588 C C . LYS A 1 81 ? -5.492 9.309 -3.334 1.00 93.38 81 LYS A C 1
ATOM 590 O O . LYS A 1 81 ? -5.009 9.093 -4.439 1.00 93.38 81 LYS A O 1
ATOM 595 N N . THR A 1 82 ? -5.142 10.338 -2.564 1.00 93.88 82 THR A N 1
ATOM 596 C CA . THR A 1 82 ? -4.139 11.326 -2.973 1.00 93.88 82 THR A CA 1
ATOM 597 C C . THR A 1 82 ? -2.794 10.654 -3.200 1.00 93.88 82 THR A C 1
ATOM 599 O O . THR A 1 82 ? -2.230 10.796 -4.270 1.00 93.88 82 THR A O 1
ATOM 602 N N . LYS A 1 83 ? -2.331 9.819 -2.266 1.00 92.75 83 LYS A N 1
ATOM 603 C CA . LYS A 1 83 ? -1.044 9.122 -2.389 1.00 92.75 83 LYS A CA 1
ATOM 604 C C . LYS A 1 83 ? -0.989 8.161 -3.574 1.00 92.75 83 LYS A C 1
ATOM 606 O O . LYS A 1 83 ? 0.009 8.137 -4.286 1.00 92.75 83 LYS A O 1
ATOM 611 N N . ALA A 1 84 ? -2.054 7.393 -3.805 1.00 92.06 84 ALA A N 1
ATOM 612 C CA . ALA A 1 84 ? -2.142 6.532 -4.982 1.00 92.06 84 ALA A CA 1
ATOM 613 C C . ALA A 1 84 ? -2.144 7.350 -6.278 1.00 92.06 84 ALA A C 1
ATOM 615 O O . ALA A 1 84 ? -1.489 6.973 -7.243 1.00 92.06 84 ALA A O 1
ATOM 616 N N . LYS A 1 85 ? -2.851 8.484 -6.294 1.00 94.44 85 LYS A N 1
ATOM 617 C CA . LYS A 1 85 ? -2.886 9.387 -7.440 1.00 94.44 85 LYS A CA 1
ATOM 618 C C . LYS A 1 85 ? -1.515 10.011 -7.710 1.00 94.44 85 LYS A C 1
ATOM 620 O O . LYS A 1 85 ? -1.058 9.924 -8.838 1.00 94.44 85 LYS A O 1
ATOM 625 N N . ASP A 1 86 ? -0.847 10.546 -6.692 1.00 94.50 86 ASP A N 1
ATOM 626 C CA . ASP A 1 86 ? 0.496 11.129 -6.806 1.00 94.50 86 ASP A CA 1
ATOM 627 C C . ASP A 1 86 ? 1.499 10.100 -7.352 1.00 94.50 86 ASP A C 1
ATOM 629 O O . ASP A 1 86 ? 2.344 10.416 -8.186 1.00 94.50 86 ASP A O 1
ATOM 633 N N . PHE A 1 87 ? 1.387 8.844 -6.908 1.00 92.62 87 PHE A N 1
ATOM 634 C CA . PHE A 1 87 ? 2.218 7.758 -7.413 1.00 92.62 87 PHE A CA 1
ATOM 635 C C . PHE A 1 87 ? 1.971 7.482 -8.903 1.00 92.62 87 PHE A C 1
ATOM 637 O O . PHE A 1 87 ? 2.935 7.335 -9.651 1.00 92.62 87 PHE A O 1
ATOM 644 N N . LEU A 1 88 ? 0.709 7.454 -9.344 1.00 93.25 88 LEU A N 1
ATOM 645 C CA . LEU A 1 88 ? 0.348 7.267 -10.755 1.00 93.25 88 LEU A CA 1
ATOM 646 C C . LEU A 1 88 ? 0.743 8.470 -11.625 1.00 93.25 88 LEU A C 1
ATOM 648 O O . LEU A 1 88 ? 1.235 8.281 -12.730 1.00 93.25 88 LEU A O 1
ATOM 652 N N . GLU A 1 89 ? 0.564 9.697 -11.131 1.00 93.12 89 GLU A N 1
ATOM 653 C CA . GLU A 1 89 ? 0.898 10.935 -11.853 1.00 93.12 89 GLU A CA 1
ATOM 654 C C . GLU A 1 89 ? 2.404 11.155 -12.006 1.00 93.12 89 GLU A C 1
ATOM 656 O O . GLU A 1 89 ? 2.828 11.894 -12.889 1.00 93.12 89 GLU A O 1
ATOM 661 N N . ALA A 1 90 ? 3.223 10.496 -11.188 1.00 91.44 90 ALA A N 1
ATOM 662 C CA . ALA A 1 90 ? 4.671 10.501 -11.344 1.00 91.44 90 ALA A CA 1
ATOM 663 C C . ALA A 1 90 ? 5.168 9.575 -12.476 1.00 91.44 90 ALA A C 1
ATOM 665 O O . ALA A 1 90 ? 6.378 9.370 -12.578 1.00 91.44 90 ALA A O 1
ATOM 666 N N . ALA A 1 91 ? 4.269 8.982 -13.273 1.00 89.62 91 ALA A N 1
ATOM 667 C CA . ALA A 1 91 ? 4.627 8.179 -14.436 1.00 89.62 91 ALA A CA 1
ATOM 668 C C . ALA A 1 91 ? 5.193 9.037 -15.579 1.00 89.62 91 ALA A C 1
ATOM 670 O O . ALA A 1 91 ? 4.653 10.096 -15.897 1.00 89.62 91 ALA A O 1
ATOM 671 N N . GLU A 1 92 ? 6.256 8.557 -16.222 1.00 87.94 92 GLU A N 1
ATOM 672 C CA . GLU A 1 92 ? 6.923 9.276 -17.323 1.00 87.94 92 GLU A CA 1
ATOM 673 C C . GLU A 1 92 ? 6.443 8.831 -18.718 1.00 87.94 92 GLU A C 1
ATOM 675 O O . GLU A 1 92 ? 6.691 9.511 -19.713 1.00 87.94 92 GLU A O 1
ATOM 680 N N . SER A 1 93 ? 5.729 7.704 -18.797 1.00 88.38 93 SER A N 1
ATOM 681 C CA . SER A 1 93 ? 5.170 7.140 -20.029 1.00 88.38 93 SER A CA 1
ATOM 682 C C . SER A 1 93 ? 3.854 6.399 -19.765 1.00 88.38 93 SER A C 1
ATOM 684 O O . SER A 1 93 ? 3.525 6.081 -18.619 1.00 88.38 93 SER A O 1
ATOM 686 N N . ASP A 1 94 ? 3.108 6.082 -20.827 1.00 85.69 94 ASP A N 1
ATOM 687 C CA . ASP A 1 94 ? 1.879 5.284 -20.714 1.00 85.69 94 ASP A CA 1
ATOM 688 C C . ASP A 1 94 ? 2.158 3.865 -20.186 1.00 85.69 94 ASP A C 1
ATOM 690 O O . ASP A 1 94 ? 1.390 3.350 -19.372 1.00 85.69 94 ASP A O 1
ATOM 694 N N . ALA A 1 95 ? 3.281 3.258 -20.589 1.00 86.62 95 ALA A N 1
ATOM 695 C CA . ALA A 1 95 ? 3.721 1.954 -20.089 1.00 86.62 95 ALA A CA 1
ATOM 696 C C . ALA A 1 95 ? 4.056 2.005 -18.586 1.00 86.62 95 ALA A C 1
ATOM 698 O O . ALA A 1 95 ? 3.589 1.164 -17.818 1.00 86.62 95 ALA A O 1
ATOM 699 N N . ASP A 1 96 ? 4.766 3.048 -18.137 1.00 87.06 96 ASP A N 1
ATOM 700 C CA . ASP A 1 96 ? 5.045 3.279 -16.712 1.00 87.06 96 ASP A CA 1
ATOM 701 C C . ASP A 1 96 ? 3.740 3.486 -15.925 1.00 87.06 96 ASP A C 1
ATOM 703 O O . ASP A 1 96 ? 3.525 2.888 -14.870 1.00 87.06 96 ASP A O 1
ATOM 707 N N . HIS A 1 97 ? 2.797 4.258 -16.470 1.00 90.75 97 HIS A N 1
ATOM 708 C CA . HIS A 1 97 ? 1.499 4.470 -15.835 1.00 90.75 97 HIS A CA 1
ATOM 709 C C . HIS A 1 97 ? 0.705 3.159 -15.682 1.00 90.75 97 HIS A C 1
ATOM 711 O O . HIS A 1 97 ? 0.088 2.927 -14.635 1.00 90.75 97 HIS A O 1
ATOM 717 N N . LEU A 1 98 ? 0.726 2.280 -16.691 1.00 90.12 98 LEU A N 1
ATOM 718 C CA . LEU A 1 98 ? 0.112 0.951 -16.614 1.00 90.12 98 LEU A CA 1
ATOM 719 C C . LEU A 1 98 ? 0.784 0.083 -15.543 1.00 90.12 98 LEU A C 1
ATOM 721 O O . LEU A 1 98 ? 0.082 -0.438 -14.673 1.00 90.12 98 LEU A O 1
ATOM 725 N N . ALA A 1 99 ? 2.117 0.014 -15.524 1.00 89.94 99 ALA A N 1
ATOM 726 C CA . ALA A 1 99 ? 2.868 -0.741 -14.522 1.00 89.94 99 ALA A CA 1
ATOM 727 C C . ALA A 1 99 ? 2.584 -0.245 -13.091 1.00 89.94 99 ALA A C 1
ATOM 729 O O . ALA A 1 99 ? 2.325 -1.036 -12.178 1.00 89.94 99 ALA A O 1
ATOM 730 N N . ARG A 1 100 ? 2.535 1.076 -12.876 1.00 91.62 100 ARG A N 1
ATOM 731 C CA . ARG A 1 100 ? 2.173 1.663 -11.574 1.00 91.62 100 ARG A CA 1
ATOM 732 C C . ARG A 1 100 ? 0.747 1.332 -11.171 1.00 91.62 100 ARG A C 1
ATOM 734 O O . ARG A 1 100 ? 0.486 1.052 -10.000 1.00 91.62 100 ARG A O 1
ATOM 741 N N . ARG A 1 101 ? -0.186 1.330 -12.123 1.00 92.50 101 ARG A N 1
ATOM 742 C CA . ARG A 1 101 ? -1.577 0.940 -11.873 1.00 92.50 101 ARG A CA 1
ATOM 743 C C . ARG A 1 101 ? -1.677 -0.517 -11.441 1.00 92.50 101 ARG A C 1
ATOM 745 O O . ARG A 1 101 ? -2.427 -0.808 -10.509 1.00 92.50 101 ARG A O 1
ATOM 752 N N . GLU A 1 102 ? -0.917 -1.409 -12.065 1.00 92.06 102 GLU A N 1
ATOM 753 C CA . GLU A 1 102 ? -0.834 -2.804 -11.636 1.00 92.06 102 GLU A CA 1
ATOM 754 C C . GLU A 1 102 ? -0.242 -2.941 -10.237 1.00 92.06 102 GLU A C 1
ATOM 756 O O . GLU A 1 102 ? -0.785 -3.686 -9.426 1.00 92.06 102 GLU A O 1
ATOM 761 N N . ALA A 1 103 ? 0.807 -2.186 -9.907 1.00 91.56 103 ALA A N 1
ATOM 762 C CA . ALA A 1 103 ? 1.381 -2.195 -8.565 1.00 91.56 103 ALA A CA 1
ATOM 763 C C . ALA A 1 103 ? 0.364 -1.749 -7.500 1.00 91.56 103 ALA A C 1
ATOM 765 O O . ALA A 1 103 ? 0.200 -2.418 -6.481 1.00 91.56 103 ALA A O 1
ATOM 766 N N . VAL A 1 104 ? -0.385 -0.669 -7.751 1.00 93.31 104 VAL A N 1
ATOM 767 C CA . VAL A 1 104 ? -1.466 -0.218 -6.854 1.00 93.31 104 VAL A CA 1
ATOM 768 C C . VAL A 1 104 ? -2.566 -1.277 -6.730 1.00 93.31 104 VAL A C 1
ATOM 770 O O . VAL A 1 104 ? -3.110 -1.470 -5.641 1.00 93.31 104 VAL A O 1
ATOM 773 N N . LYS A 1 105 ? -2.893 -1.974 -7.825 1.00 93.25 105 LYS A N 1
ATOM 774 C CA . LYS A 1 105 ? -3.892 -3.050 -7.838 1.00 93.25 105 LYS A CA 1
ATOM 775 C C . LYS A 1 105 ? -3.436 -4.256 -7.017 1.00 93.25 105 LYS A C 1
ATOM 777 O O . LYS A 1 105 ? -4.203 -4.705 -6.176 1.00 93.25 105 LYS A O 1
ATOM 782 N N . LYS A 1 106 ? -2.188 -4.706 -7.181 1.00 92.12 106 LYS A N 1
ATOM 783 C CA . LYS A 1 106 ? -1.593 -5.801 -6.395 1.00 92.12 106 LYS A CA 1
ATOM 784 C C . LYS A 1 106 ? -1.630 -5.500 -4.896 1.00 92.12 106 LYS A C 1
ATOM 786 O O . LYS A 1 106 ? -2.002 -6.366 -4.116 1.00 92.12 106 LYS A O 1
ATOM 791 N N . ILE A 1 107 ? -1.331 -4.258 -4.500 1.00 92.19 107 ILE A N 1
ATOM 792 C CA . ILE A 1 107 ? -1.432 -3.854 -3.089 1.00 92.19 107 ILE A CA 1
ATOM 793 C C . ILE A 1 107 ? -2.890 -3.891 -2.613 1.00 92.19 107 ILE A C 1
ATOM 795 O O . ILE A 1 107 ? -3.155 -4.334 -1.506 1.00 92.19 107 ILE A O 1
ATOM 799 N N . ALA A 1 108 ? -3.858 -3.445 -3.419 1.00 91.56 108 ALA A N 1
ATOM 800 C CA . ALA A 1 108 ? -5.270 -3.530 -3.038 1.00 91.56 108 ALA A CA 1
ATOM 801 C C . ALA A 1 108 ? -5.757 -4.988 -2.897 1.00 91.56 108 ALA A C 1
ATOM 803 O O . ALA A 1 108 ? -6.482 -5.296 -1.953 1.00 91.56 108 ALA A O 1
ATOM 804 N N . GLU A 1 109 ? -5.314 -5.876 -3.791 1.00 92.75 109 GLU A N 1
ATOM 805 C CA . GLU A 1 109 ? -5.618 -7.313 -3.768 1.00 92.75 109 GLU A CA 1
ATOM 806 C C . GLU A 1 109 ? -5.037 -8.014 -2.530 1.00 92.75 109 GLU A C 1
ATOM 808 O O . GLU A 1 109 ? -5.723 -8.843 -1.938 1.00 92.75 109 GLU A O 1
ATOM 813 N N . GLU A 1 110 ? -3.833 -7.639 -2.081 1.00 92.62 110 GLU A N 1
ATOM 814 C CA . GLU A 1 110 ? -3.202 -8.173 -0.858 1.00 92.62 110 GLU A CA 1
ATOM 815 C C . GLU A 1 110 ? -4.055 -7.947 0.405 1.00 92.62 110 GLU A C 1
ATOM 817 O O . GLU A 1 110 ? -4.008 -8.742 1.341 1.00 92.62 110 GLU A O 1
ATOM 822 N N . TYR A 1 111 ? -4.875 -6.892 0.412 1.00 92.12 111 TYR A N 1
ATOM 823 C CA . TYR A 1 111 ? -5.788 -6.557 1.508 1.00 92.12 111 TYR A CA 1
ATOM 824 C C . TYR A 1 111 ? -7.264 -6.844 1.185 1.00 92.12 111 TYR A C 1
ATOM 826 O O . TYR A 1 111 ? -8.140 -6.299 1.856 1.00 92.12 111 TYR A O 1
ATOM 834 N N . GLU A 1 112 ? -7.547 -7.656 0.159 1.00 91.75 112 GLU A N 1
ATOM 835 C CA . GLU A 1 112 ? -8.904 -8.033 -0.274 1.00 91.75 112 GLU A CA 1
ATOM 836 C C . GLU A 1 112 ? -9.828 -6.823 -0.542 1.00 91.75 112 GLU A C 1
ATOM 838 O O . GLU A 1 112 ? -11.040 -6.872 -0.326 1.00 91.75 112 GLU A O 1
ATOM 843 N N . ALA A 1 113 ? -9.262 -5.710 -1.019 1.00 89.62 113 ALA A N 1
ATOM 844 C CA . ALA A 1 113 ? -9.990 -4.471 -1.268 1.00 89.62 113 ALA A CA 1
ATOM 845 C C . ALA A 1 113 ? -10.203 -4.221 -2.768 1.00 89.62 113 ALA A C 1
ATOM 847 O O . ALA A 1 113 ? -9.274 -4.308 -3.567 1.00 89.62 113 ALA A O 1
ATOM 848 N N . ASP A 1 114 ? -11.402 -3.764 -3.148 1.00 88.69 114 ASP A N 1
ATOM 849 C CA . ASP A 1 114 ? -11.722 -3.406 -4.543 1.00 88.69 114 ASP A CA 1
ATOM 850 C C . ASP A 1 114 ? -10.808 -2.30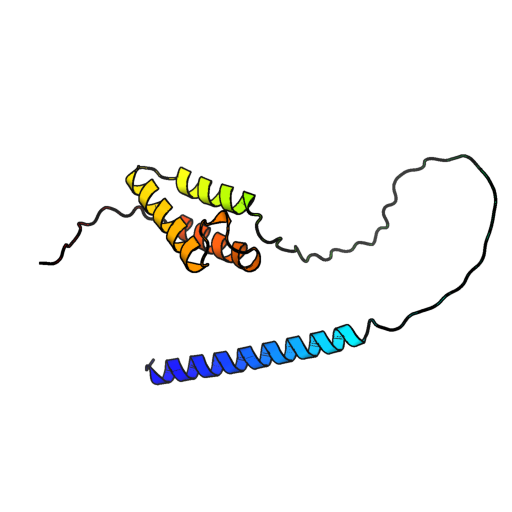4 -5.109 1.00 88.69 114 ASP A C 1
ATOM 852 O O . ASP A 1 114 ? -10.596 -2.185 -6.319 1.00 88.69 114 ASP A O 1
ATOM 856 N N . LYS A 1 115 ? -10.335 -1.411 -4.231 1.00 90.62 115 LYS A N 1
ATOM 857 C CA . LYS A 1 115 ? -9.512 -0.241 -4.559 1.00 90.62 115 LYS A CA 1
ATOM 858 C C . LYS A 1 115 ? -8.556 0.040 -3.410 1.00 90.62 115 LYS A C 1
ATOM 860 O O . LYS A 1 115 ? -8.936 -0.091 -2.252 1.00 90.62 115 LYS A O 1
ATOM 865 N N . PHE A 1 116 ? -7.382 0.591 -3.715 1.00 90.38 116 PHE A N 1
ATOM 866 C CA . PHE A 1 116 ? -6.392 0.981 -2.703 1.00 90.38 116 PHE A CA 1
ATOM 867 C C . PHE A 1 116 ? -6.954 1.919 -1.617 1.00 90.38 116 PHE A C 1
ATOM 869 O O . PHE A 1 116 ? -6.615 1.819 -0.444 1.00 90.38 116 PHE A O 1
ATOM 876 N N . SER A 1 117 ? -7.880 2.813 -1.973 1.00 89.94 117 SER A N 1
ATOM 877 C CA . SER A 1 117 ? -8.528 3.691 -0.994 1.00 89.94 117 SER A CA 1
ATOM 878 C C . SER A 1 117 ? -9.585 3.019 -0.121 1.00 89.94 117 SER A C 1
ATOM 880 O O . SER A 1 117 ? -10.005 3.619 0.861 1.00 89.94 117 SER A O 1
ATOM 882 N N . ALA A 1 118 ? -10.067 1.842 -0.523 1.00 91.12 118 ALA A N 1
ATOM 883 C CA . ALA A 1 118 ? -11.093 1.071 0.175 1.00 91.12 118 ALA A CA 1
ATOM 884 C C . ALA A 1 118 ? -10.496 0.051 1.159 1.00 91.12 118 ALA A C 1
ATOM 886 O O . ALA A 1 118 ? -11.248 -0.668 1.806 1.00 91.12 118 ALA A O 1
ATOM 887 N N . ILE A 1 119 ? -9.165 0.004 1.287 1.00 91.12 119 ILE A N 1
ATOM 888 C CA . ILE A 1 119 ? -8.474 -0.815 2.286 1.00 91.12 119 ILE A CA 1
ATOM 889 C C . ILE A 1 119 ? -8.986 -0.444 3.685 1.00 91.12 119 ILE A C 1
ATOM 891 O O . ILE A 1 119 ? -9.168 0.743 3.993 1.00 91.12 119 ILE A O 1
ATOM 895 N N . ASP A 1 120 ? -9.219 -1.460 4.520 1.00 89.94 120 ASP A N 1
ATOM 896 C CA . ASP A 1 120 ? -9.703 -1.294 5.892 1.00 89.94 120 ASP A CA 1
ATOM 897 C C . ASP A 1 120 ? -8.776 -0.366 6.691 1.00 89.94 120 ASP A C 1
ATOM 899 O O . ASP A 1 120 ? -7.551 -0.396 6.543 1.00 89.94 120 ASP A O 1
ATOM 903 N N . GLU A 1 121 ? -9.363 0.473 7.546 1.00 89.00 121 GLU A N 1
ATOM 904 C CA . GLU A 1 121 ? -8.644 1.440 8.376 1.00 89.00 121 GLU A CA 1
ATOM 905 C C . GLU A 1 121 ? -7.491 0.805 9.170 1.00 89.00 121 GLU A C 1
ATOM 907 O O . GLU A 1 121 ? -6.436 1.432 9.312 1.00 89.00 121 GLU A O 1
ATOM 912 N N . ALA A 1 122 ? -7.641 -0.451 9.602 1.00 88.06 122 ALA A N 1
ATOM 913 C CA . ALA A 1 122 ? -6.602 -1.205 10.298 1.00 88.06 122 ALA A CA 1
ATOM 914 C C . ALA A 1 122 ? -5.324 -1.406 9.459 1.00 88.06 122 ALA A C 1
ATOM 916 O O . ALA A 1 122 ? -4.224 -1.430 10.015 1.00 88.06 122 ALA A O 1
ATOM 917 N N . TYR A 1 123 ? -5.450 -1.500 8.132 1.00 89.56 123 TYR A N 1
ATOM 918 C CA . TYR A 1 123 ? -4.356 -1.836 7.213 1.00 89.56 123 TYR A CA 1
ATOM 919 C C . TYR A 1 123 ? -3.880 -0.663 6.352 1.00 89.56 123 TYR A C 1
ATOM 921 O O . TYR A 1 123 ? -2.804 -0.733 5.759 1.00 89.56 123 TYR A O 1
ATOM 929 N N . ARG A 1 124 ? -4.603 0.464 6.323 1.00 90.50 124 ARG A N 1
ATOM 930 C CA . ARG A 1 124 ? -4.250 1.644 5.503 1.00 90.50 124 ARG A CA 1
ATOM 931 C C . ARG A 1 124 ? -2.823 2.140 5.711 1.00 90.50 124 ARG A C 1
ATOM 933 O O . ARG A 1 124 ? -2.176 2.574 4.762 1.00 90.50 124 ARG A O 1
ATOM 940 N N . ARG A 1 125 ? -2.319 2.092 6.948 1.00 90.62 125 ARG A N 1
ATOM 941 C CA . ARG A 1 125 ? -0.946 2.525 7.244 1.00 90.62 125 ARG A CA 1
ATOM 942 C C . ARG A 1 125 ? 0.084 1.621 6.574 1.00 90.62 125 ARG A C 1
ATOM 944 O O . ARG A 1 125 ? 0.984 2.132 5.923 1.00 90.62 125 ARG A O 1
ATOM 951 N N . GLN A 1 126 ? -0.094 0.309 6.701 1.00 90.31 126 GLN A N 1
ATOM 952 C CA . GLN A 1 126 ? 0.786 -0.679 6.083 1.00 90.31 126 GLN A CA 1
ATOM 953 C C . GLN A 1 126 ? 0.719 -0.578 4.559 1.00 90.31 126 GLN A C 1
ATOM 955 O O . GLN A 1 126 ? 1.755 -0.480 3.916 1.00 90.31 126 GLN A O 1
ATOM 960 N N . ALA A 1 127 ? -0.484 -0.462 3.996 1.00 91.62 127 ALA A N 1
ATOM 961 C CA . ALA A 1 127 ? -0.675 -0.290 2.562 1.00 91.62 127 ALA A CA 1
ATOM 962 C C . ALA A 1 127 ? 0.016 0.971 2.006 1.00 91.62 127 ALA A C 1
ATOM 964 O O . ALA A 1 127 ? 0.614 0.918 0.931 1.00 91.62 127 ALA A O 1
ATOM 965 N N . LEU A 1 128 ? -0.015 2.100 2.730 1.00 92.00 128 LEU A N 1
ATOM 966 C CA . LEU A 1 128 ? 0.760 3.291 2.352 1.00 92.00 128 LEU A CA 1
ATOM 967 C C . LEU A 1 128 ? 2.260 3.075 2.461 1.00 92.00 128 LEU A C 1
ATOM 969 O O . LEU A 1 128 ? 2.982 3.495 1.564 1.00 92.00 128 LEU A O 1
ATOM 973 N N . ASP A 1 129 ? 2.731 2.445 3.532 1.00 91.94 129 ASP A N 1
ATOM 974 C CA . ASP A 1 129 ? 4.158 2.186 3.706 1.00 91.94 129 ASP A CA 1
ATOM 975 C C . ASP A 1 129 ? 4.677 1.260 2.582 1.00 91.94 129 ASP A C 1
ATOM 977 O O . ASP A 1 129 ? 5.777 1.475 2.058 1.00 91.94 129 ASP A O 1
ATOM 981 N N . THR A 1 130 ? 3.860 0.297 2.135 1.00 92.44 130 THR A N 1
ATOM 982 C CA . THR A 1 130 ? 4.125 -0.545 0.959 1.00 92.44 130 THR A CA 1
ATOM 983 C C . THR A 1 130 ? 4.158 0.292 -0.314 1.00 92.44 130 THR A C 1
ATOM 985 O O . THR A 1 130 ? 5.141 0.231 -1.047 1.00 92.44 130 THR A O 1
ATOM 988 N N . LEU A 1 131 ? 3.152 1.140 -0.553 1.00 92.56 131 LEU A N 1
ATOM 989 C CA . LEU A 1 131 ? 3.109 2.023 -1.723 1.00 92.56 131 LEU A CA 1
ATOM 990 C C . LEU A 1 131 ? 4.327 2.959 -1.784 1.00 92.56 131 LEU A C 1
ATOM 992 O O . LEU A 1 131 ? 4.945 3.104 -2.834 1.00 92.56 131 LEU A O 1
ATOM 996 N N . GLU A 1 132 ? 4.713 3.570 -0.663 1.00 92.12 132 GLU A N 1
ATOM 997 C CA . GLU A 1 132 ? 5.882 4.450 -0.584 1.00 92.12 132 GLU A CA 1
ATOM 998 C C . GLU A 1 132 ? 7.196 3.686 -0.789 1.00 92.12 132 GLU A C 1
ATOM 1000 O O . GLU A 1 132 ? 8.140 4.216 -1.379 1.00 92.12 132 GLU A O 1
ATOM 1005 N N . SER A 1 133 ? 7.276 2.441 -0.320 1.00 91.38 133 SER A N 1
ATOM 1006 C CA . SER A 1 133 ? 8.434 1.573 -0.551 1.00 91.38 133 SER A CA 1
ATOM 1007 C C . SER A 1 133 ? 8.547 1.166 -2.018 1.00 91.38 133 SER A C 1
ATOM 1009 O O . SER A 1 133 ? 9.646 1.211 -2.573 1.00 91.38 133 SER A O 1
ATOM 1011 N N . THR A 1 134 ? 7.422 0.836 -2.651 1.00 89.94 134 THR A N 1
ATOM 1012 C CA . THR A 1 134 ? 7.323 0.562 -4.087 1.00 89.94 134 THR A CA 1
ATOM 1013 C C . THR A 1 134 ? 7.709 1.792 -4.899 1.00 89.94 134 THR A C 1
ATOM 1015 O O . THR A 1 134 ? 8.528 1.681 -5.802 1.00 89.94 134 THR A O 1
ATOM 1018 N N . ALA A 1 135 ? 7.235 2.981 -4.517 1.00 89.19 135 ALA A N 1
ATOM 1019 C CA . ALA A 1 135 ? 7.589 4.237 -5.173 1.00 89.19 135 ALA A CA 1
ATOM 1020 C C . ALA A 1 135 ? 9.088 4.562 -5.087 1.00 89.19 135 ALA A C 1
ATOM 1022 O O . ALA A 1 135 ? 9.683 4.999 -6.065 1.00 89.19 135 ALA A O 1
ATOM 1023 N N . LYS A 1 136 ? 9.732 4.323 -3.937 1.00 88.25 136 LYS A N 1
ATOM 1024 C CA . LYS A 1 136 ? 11.181 4.553 -3.768 1.00 88.25 136 LYS A CA 1
ATOM 1025 C C . LYS A 1 136 ? 12.044 3.591 -4.575 1.00 88.25 136 LYS A C 1
ATOM 1027 O O . LYS A 1 136 ? 13.153 3.947 -4.956 1.00 88.25 136 LYS A O 1
ATOM 1032 N N . LYS A 1 137 ? 11.566 2.363 -4.758 1.00 87.38 137 LYS A N 1
ATOM 1033 C CA . LYS A 1 137 ? 12.250 1.311 -5.516 1.00 87.38 137 LYS A CA 1
ATOM 1034 C C . LYS A 1 137 ? 11.760 1.246 -6.957 1.00 87.38 137 LYS A C 1
ATOM 1036 O O . LYS A 1 137 ? 12.046 0.265 -7.634 1.00 87.38 137 LYS A O 1
ATOM 1041 N N . TRP A 1 138 ? 10.996 2.246 -7.394 1.00 87.06 138 TRP A N 1
ATOM 1042 C CA . TRP A 1 138 ? 10.358 2.206 -8.690 1.00 87.06 138 TRP A CA 1
ATOM 1043 C C . TRP A 1 138 ? 11.410 2.322 -9.781 1.00 87.06 138 TRP A C 1
ATOM 1045 O O . TRP A 1 138 ? 11.974 3.387 -10.027 1.00 87.06 138 TRP A O 1
ATOM 1055 N N . THR A 1 139 ? 11.677 1.194 -10.412 1.00 74.69 139 THR A N 1
ATOM 1056 C CA . THR A 1 139 ? 12.343 1.120 -11.698 1.00 74.69 139 THR A CA 1
ATOM 1057 C C . THR A 1 139 ? 11.239 0.871 -12.712 1.00 74.69 139 THR A C 1
ATOM 1059 O O . THR A 1 139 ? 10.494 -0.097 -12.523 1.00 74.69 139 THR A O 1
ATOM 1062 N N . PRO A 1 140 ? 11.089 1.718 -13.746 1.00 68.81 140 PRO A N 1
ATOM 1063 C CA . PRO A 1 140 ? 10.218 1.396 -14.864 1.00 68.81 140 PRO A CA 1
ATOM 1064 C C . PRO A 1 140 ? 10.527 -0.030 -15.310 1.00 68.81 140 PRO A C 1
ATOM 1066 O O . PRO A 1 140 ? 11.700 -0.399 -15.412 1.00 68.81 140 PRO A O 1
ATOM 1069 N N . VAL A 1 141 ? 9.491 -0.844 -15.496 1.00 61.72 141 VAL A N 1
ATOM 1070 C CA . VAL A 1 141 ? 9.671 -2.127 -16.168 1.00 61.72 141 VAL A CA 1
ATOM 1071 C C . VAL A 1 141 ? 10.065 -1.755 -17.593 1.00 61.72 141 VAL A C 1
ATOM 1073 O O . VAL A 1 141 ? 9.229 -1.284 -18.358 1.00 61.72 141 VAL A O 1
ATOM 1076 N N . GLU A 1 142 ? 11.359 -1.835 -17.911 1.00 52.94 142 GLU A N 1
ATOM 1077 C CA . GLU A 1 142 ? 11.764 -1.940 -19.307 1.00 52.94 142 GLU A CA 1
ATOM 1078 C C . GLU A 1 142 ? 11.110 -3.225 -19.804 1.00 52.94 142 GLU A C 1
ATOM 1080 O O . GLU A 1 142 ? 11.295 -4.267 -19.172 1.00 52.94 142 GLU A O 1
ATOM 1085 N N . ASP A 1 143 ? 10.282 -3.120 -20.846 1.00 51.41 143 ASP A N 1
ATOM 1086 C CA . ASP A 1 143 ? 9.704 -4.252 -21.571 1.00 51.41 143 ASP A CA 1
ATOM 1087 C C . ASP A 1 143 ? 10.843 -5.185 -22.014 1.00 51.41 143 ASP A C 1
ATOM 1089 O O . ASP A 1 143 ? 11.413 -5.058 -23.097 1.00 51.41 143 ASP A O 1
ATOM 1093 N N . GLY A 1 144 ? 11.237 -6.087 -21.121 1.00 46.56 144 GLY A N 1
ATOM 1094 C CA . GLY A 1 144 ? 11.974 -7.287 -21.437 1.00 46.56 144 GLY A CA 1
ATOM 1095 C C . GLY A 1 144 ? 10.939 -8.268 -21.935 1.00 46.56 144 GLY A C 1
ATOM 1096 O O . GLY A 1 144 ? 10.196 -8.801 -21.117 1.00 46.56 144 GLY A O 1
ATOM 1097 N N . GLU A 1 145 ? 10.875 -8.361 -23.262 1.00 44.94 145 GLU A N 1
ATOM 1098 C CA . GLU A 1 145 ? 10.290 -9.420 -24.085 1.00 44.94 145 GLU A CA 1
ATOM 1099 C C . GLU A 1 145 ? 9.527 -10.489 -23.295 1.00 44.94 145 GLU A C 1
ATOM 1101 O O . GLU A 1 145 ? 10.106 -11.230 -22.500 1.00 44.94 145 GLU A O 1
ATOM 1106 N N . ASP A 1 146 ? 8.225 -10.586 -23.578 1.00 44.66 146 ASP A N 1
ATOM 1107 C CA . ASP A 1 146 ? 7.454 -11.808 -23.396 1.00 44.66 146 ASP A CA 1
ATOM 1108 C C . ASP A 1 146 ? 8.269 -12.997 -23.951 1.00 44.66 146 ASP A C 1
ATOM 1110 O O . ASP A 1 146 ? 8.251 -13.269 -25.152 1.00 44.66 146 ASP A O 1
ATOM 1114 N N . ASP A 1 147 ? 8.990 -13.719 -23.088 1.00 43.16 147 ASP A N 1
ATOM 1115 C CA . ASP A 1 147 ? 9.333 -15.118 -23.338 1.00 43.16 147 ASP A CA 1
ATOM 1116 C C . ASP A 1 147 ? 8.029 -15.910 -23.160 1.00 43.16 147 ASP A C 1
ATOM 1118 O O . ASP A 1 147 ? 7.758 -16.537 -22.132 1.00 43.16 147 ASP A O 1
ATOM 1122 N N . ASP A 1 148 ? 7.182 -15.778 -24.183 1.00 50.31 148 ASP A N 1
ATOM 1123 C CA . ASP A 1 148 ? 6.139 -16.724 -24.536 1.00 50.31 148 ASP A CA 1
ATOM 1124 C C . ASP A 1 148 ? 6.771 -18.121 -24.636 1.00 50.31 148 ASP A C 1
ATOM 1126 O O . ASP A 1 148 ? 7.800 -18.323 -25.285 1.00 50.31 148 ASP A O 1
ATOM 1130 N N . ASP A 1 149 ? 6.116 -19.082 -23.993 1.00 47.09 149 ASP A N 1
ATOM 1131 C CA . ASP A 1 149 ? 6.355 -20.518 -24.102 1.00 47.09 149 ASP A CA 1
ATOM 1132 C C . ASP A 1 149 ? 6.726 -20.962 -25.542 1.00 47.09 149 ASP A C 1
ATOM 1134 O O . ASP A 1 149 ? 5.902 -20.868 -26.460 1.00 47.09 149 ASP A O 1
ATOM 1138 N N . VAL A 1 150 ? 7.922 -21.551 -25.727 1.00 40.84 150 VAL A N 1
ATOM 1139 C CA . VAL A 1 150 ? 8.266 -22.397 -26.896 1.00 40.84 150 VAL A CA 1
ATOM 1140 C C . VAL A 1 150 ? 8.977 -23.680 -26.481 1.00 40.84 150 VAL A C 1
ATOM 1142 O O . VAL A 1 150 ? 9.964 -23.605 -25.715 1.00 40.84 150 VAL A O 1
#

pLDDT: mean 73.7, std 20.59, range [32.62, 94.5]

Radius of gyration: 28.01 Å; chains: 1; bounding box: 52×70×74 Å